Protein AF-0000000086685865 (afdb_homodimer)

Organism: NCBI:txid175570

Structure (mmCIF, N/CA/C/O backbone):
data_AF-0000000086685865-model_v1
#
loop_
_entity.id
_entity.type
_entity.pdbx_description
1 polymer 'Uncharacterized protein'
#
loop_
_atom_site.group_PDB
_atom_site.id
_atom_site.type_symbol
_atom_site.label_atom_id
_atom_site.label_alt_id
_atom_site.label_comp_id
_atom_site.label_asym_id
_atom_site.label_entity_id
_atom_site.label_seq_id
_atom_site.pdbx_PDB_ins_code
_atom_site.Cartn_x
_atom_site.Cartn_y
_atom_site.Cartn_z
_atom_site.occupancy
_atom_site.B_iso_or_equiv
_atom_site.auth_seq_id
_atom_site.auth_comp_id
_atom_site.auth_asym_id
_atom_site.auth_atom_id
_atom_site.pdbx_PDB_model_num
ATOM 1 N N . MET A 1 1 ? 5.41 57.344 6.992 1 35.56 1 MET A N 1
ATOM 2 C CA . MET A 1 1 ? 5.504 56.25 7.926 1 35.56 1 MET A CA 1
ATOM 3 C C . MET A 1 1 ? 5.031 54.938 7.27 1 35.56 1 MET A C 1
ATOM 5 O O . MET A 1 1 ? 3.838 54.781 7.008 1 35.56 1 MET A O 1
ATOM 9 N N . ASN A 1 2 ? 5.805 54.438 6.262 1 39.78 2 ASN A N 1
ATOM 10 C CA . ASN A 1 2 ? 5.652 53.188 5.496 1 39.78 2 ASN A CA 1
ATOM 11 C C . ASN A 1 2 ? 5.633 51.969 6.406 1 39.78 2 ASN A C 1
ATOM 13 O O . ASN A 1 2 ? 6.617 51.688 7.086 1 39.78 2 ASN A O 1
ATOM 17 N N . SER A 1 3 ? 4.562 51.781 7.168 1 43.06 3 SER A N 1
ATOM 18 C CA . SER A 1 3 ? 4.332 50.594 7.965 1 43.06 3 SER A CA 1
ATOM 19 C C . SER A 1 3 ? 4.41 49.312 7.109 1 43.06 3 SER A C 1
ATOM 21 O O . SER A 1 3 ? 3.508 49.031 6.316 1 43.06 3 SER A O 1
ATOM 23 N N . ASP A 1 4 ? 5.621 49 6.684 1 41.66 4 ASP A N 1
ATOM 24 C CA . ASP A 1 4 ? 5.914 47.688 6.105 1 41.66 4 ASP A CA 1
ATOM 25 C C . ASP A 1 4 ? 5.383 46.562 6.992 1 41.66 4 ASP A C 1
ATOM 27 O O . ASP A 1 4 ? 5.777 46.438 8.156 1 41.66 4 ASP A O 1
ATOM 31 N N . SER A 1 5 ? 4.09 46.312 6.957 1 47.88 5 SER A N 1
ATOM 32 C CA . SER A 1 5 ? 3.477 45.125 7.559 1 47.88 5 SER A CA 1
ATOM 33 C C . SER A 1 5 ? 4.238 43.875 7.184 1 47.88 5 SER A C 1
ATOM 35 O O . SER A 1 5 ? 4.25 43.469 6.016 1 47.88 5 SER A O 1
ATOM 37 N N . ASP A 1 6 ? 5.371 43.594 7.84 1 43.41 6 ASP A N 1
ATOM 38 C CA . ASP A 1 6 ? 6.051 42.312 7.824 1 43.41 6 ASP A CA 1
ATOM 39 C C . ASP A 1 6 ? 5.059 41.156 7.98 1 43.41 6 ASP A C 1
ATOM 41 O O . ASP A 1 6 ? 4.48 40.969 9.055 1 43.41 6 ASP A O 1
ATOM 45 N N . MET A 1 7 ? 4.164 40.938 7.02 1 44.47 7 MET A N 1
ATOM 46 C CA . MET A 1 7 ? 3.465 39.656 7.098 1 44.47 7 MET A CA 1
ATOM 47 C C . MET A 1 7 ? 4.445 38.531 7.344 1 44.47 7 MET A C 1
ATOM 49 O O . MET A 1 7 ? 5.508 38.469 6.719 1 44.47 7 MET A O 1
ATOM 53 N N . PRO A 1 8 ? 4.441 37.969 8.539 1 41.75 8 PRO A N 1
ATOM 54 C CA . PRO A 1 8 ? 5.324 36.844 8.812 1 41.75 8 PRO A CA 1
ATOM 55 C C . PRO A 1 8 ? 5.285 35.781 7.703 1 41.75 8 PRO A C 1
ATOM 57 O O . PRO A 1 8 ? 4.207 35.438 7.219 1 41.75 8 PRO A O 1
ATOM 60 N N . ASN A 1 9 ? 6.16 35.875 6.68 1 38.28 9 ASN A N 1
ATOM 61 C CA . ASN A 1 9 ? 6.418 34.781 5.738 1 38.28 9 ASN A CA 1
ATOM 62 C C . ASN A 1 9 ? 6.406 33.406 6.434 1 38.28 9 ASN A C 1
ATOM 64 O O . ASN A 1 9 ? 6.988 32.469 5.934 1 38.28 9 ASN A O 1
ATOM 68 N N . ASN A 1 10 ? 6.312 33.406 7.793 1 39.88 10 ASN A N 1
ATOM 69 C CA . ASN A 1 10 ? 6.379 32.125 8.469 1 39.88 10 ASN A CA 1
ATOM 70 C C . ASN A 1 10 ? 5.352 31.141 7.91 1 39.88 10 ASN A C 1
ATOM 72 O O . ASN A 1 10 ? 5.195 30.031 8.43 1 39.88 10 ASN A O 1
ATOM 76 N N . LEU A 1 11 ? 4.27 31.578 7.352 1 40.62 11 LEU A N 1
ATOM 77 C CA . LEU A 1 11 ? 3.277 30.594 6.926 1 40.62 11 LEU A CA 1
ATOM 78 C C . LEU A 1 11 ? 3.898 29.562 5.988 1 40.62 11 LEU A C 1
ATOM 80 O O . LEU A 1 11 ? 3.24 28.594 5.602 1 40.62 11 LEU A O 1
ATOM 84 N N . SER A 1 12 ? 4.734 30.078 5.191 1 43.19 12 SER A N 1
ATOM 85 C CA . SER A 1 12 ? 5.172 29.156 4.152 1 43.19 12 SER A CA 1
ATOM 86 C C . SER A 1 12 ? 5.863 27.938 4.754 1 43.19 12 SER A C 1
ATOM 88 O O . SER A 1 12 ? 6.25 27.016 4.031 1 43.19 12 SER A O 1
ATOM 90 N N . GLU A 1 13 ? 6.629 28.266 5.848 1 41.31 13 GLU A N 1
ATOM 91 C CA . GLU A 1 13 ? 7.582 27.234 6.25 1 41.31 13 GLU A CA 1
ATOM 92 C C . GLU A 1 13 ? 6.863 25.938 6.645 1 41.31 13 GLU A C 1
ATOM 94 O O . GLU A 1 13 ? 7.375 24.844 6.41 1 41.31 13 GLU A O 1
ATOM 99 N N . GLY A 1 14 ? 6.074 26.156 7.793 1 43.06 14 GLY A N 1
ATOM 100 C CA . GLY A 1 14 ? 5.934 25 8.664 1 43.06 14 GLY A CA 1
ATOM 101 C C . GLY A 1 14 ? 5.301 23.797 7.977 1 43.06 14 GLY A C 1
ATOM 102 O O . GLY A 1 14 ? 5.805 22.688 8.078 1 43.06 14 GLY A O 1
ATOM 103 N N . ARG A 1 15 ? 4.008 23.875 7.797 1 44.97 15 ARG A N 1
ATOM 104 C CA . ARG A 1 15 ? 3.207 22.828 7.176 1 44.97 15 ARG A CA 1
ATOM 105 C C . ARG A 1 15 ? 3.51 22.719 5.684 1 44.97 15 ARG A C 1
ATOM 107 O O . ARG A 1 15 ? 2.979 21.844 5 1 44.97 15 ARG A O 1
ATOM 114 N N . THR A 1 16 ? 4.031 23.922 5.02 1 56.12 16 THR A N 1
ATOM 115 C CA . THR A 1 16 ? 4.074 24 3.564 1 56.12 16 THR A CA 1
ATOM 116 C C . THR A 1 16 ? 4.902 22.859 2.984 1 56.12 16 THR A C 1
ATOM 118 O O . THR A 1 16 ? 4.98 22.703 1.765 1 56.12 16 THR A O 1
ATOM 121 N N . GLY A 1 17 ? 5.602 22.344 3.879 1 58.84 17 GLY A N 1
ATOM 122 C CA . GLY A 1 17 ? 6.691 21.469 3.469 1 58.84 17 GLY A CA 1
ATOM 123 C C . GLY A 1 17 ? 6.254 20.047 3.207 1 58.84 17 GLY A C 1
ATOM 124 O O . GLY A 1 17 ? 5.145 19.656 3.574 1 58.84 17 GLY A O 1
ATOM 125 N N . ALA A 1 18 ? 6.758 19.547 2.244 1 72.88 18 ALA A N 1
ATOM 126 C CA . ALA A 1 18 ? 6.672 18.109 1.985 1 72.88 18 ALA A CA 1
ATOM 127 C C . ALA A 1 18 ? 6.832 17.312 3.275 1 72.88 18 ALA A C 1
ATOM 129 O O . ALA A 1 18 ? 7.59 17.703 4.164 1 72.88 18 ALA A O 1
ATOM 130 N N . PRO A 1 19 ? 5.883 16.312 3.486 1 82.31 19 PRO A N 1
ATOM 131 C CA . PRO A 1 19 ? 6.035 15.469 4.68 1 82.31 19 PRO A CA 1
ATOM 132 C C . PRO A 1 19 ? 7.449 14.922 4.84 1 82.31 19 PRO A C 1
ATOM 134 O O . PRO A 1 19 ? 8.141 14.688 3.846 1 82.31 19 PRO A O 1
ATOM 137 N N . LYS A 1 20 ? 7.891 14.945 6.094 1 88.5 20 LYS A N 1
ATOM 138 C CA . LYS A 1 20 ? 9.094 14.172 6.395 1 88.5 20 LYS A CA 1
ATOM 139 C C . LYS A 1 20 ? 8.859 12.68 6.18 1 88.5 20 LYS A C 1
ATOM 141 O O . LYS A 1 20 ? 7.949 12.102 6.773 1 88.5 20 LYS A O 1
ATOM 146 N N . ILE A 1 21 ? 9.578 12.148 5.293 1 89.5 21 ILE A N 1
ATOM 147 C CA . ILE A 1 21 ? 9.453 10.734 4.961 1 89.5 21 ILE A CA 1
ATOM 148 C C . ILE A 1 21 ? 10.609 9.953 5.582 1 89.5 21 ILE A C 1
ATOM 150 O O . ILE A 1 21 ? 11.766 10.367 5.484 1 89.5 21 ILE A O 1
ATOM 154 N N . THR A 1 22 ? 10.242 8.883 6.332 1 94.56 22 THR A N 1
ATOM 155 C CA . THR A 1 22 ? 11.219 8.016 6.988 1 94.56 22 THR A CA 1
ATOM 156 C C . THR A 1 22 ? 11 6.559 6.574 1 94.56 22 THR A C 1
ATOM 158 O O . THR A 1 22 ? 9.867 6.09 6.5 1 94.56 22 THR A O 1
ATOM 161 N N . LEU A 1 23 ? 12.117 5.816 6.352 1 93.56 23 LEU A N 1
ATOM 162 C CA . LEU A 1 23 ? 12.023 4.395 6.031 1 93.56 23 LEU A CA 1
ATOM 163 C C . LEU A 1 23 ? 11.445 3.611 7.203 1 93.56 23 LEU A C 1
ATOM 165 O O . LEU A 1 23 ? 11.906 3.75 8.336 1 93.56 23 LEU A O 1
ATOM 169 N N . LEU A 1 24 ? 10.375 2.824 6.852 1 96.19 24 LEU A N 1
ATOM 170 C CA . LEU A 1 24 ? 9.781 1.972 7.875 1 96.19 24 LEU A CA 1
ATOM 171 C C . LEU A 1 24 ? 10.148 0.509 7.645 1 96.19 24 LEU A C 1
ATOM 173 O O . LEU A 1 24 ? 10.711 -0.142 8.523 1 96.19 24 LEU A O 1
ATOM 177 N N . THR A 1 25 ? 9.703 -0.069 6.492 1 94.69 25 THR A N 1
ATOM 178 C CA . THR A 1 25 ? 9.852 -1.487 6.188 1 94.69 25 THR A CA 1
ATOM 179 C C . THR A 1 25 ? 10.102 -1.697 4.699 1 94.69 25 THR A C 1
ATOM 181 O O . THR A 1 25 ? 9.5 -1.015 3.863 1 94.69 25 THR A O 1
ATOM 184 N N . SER A 1 26 ? 10.992 -2.699 4.379 1 91.81 26 SER A N 1
ATOM 185 C CA . SER A 1 26 ? 11.234 -3.074 2.992 1 91.81 26 SER A CA 1
ATOM 186 C C . SER A 1 26 ? 11.25 -4.59 2.824 1 91.81 26 SER A C 1
ATOM 188 O O . SER A 1 26 ? 11.547 -5.32 3.771 1 91.81 26 SER A O 1
ATOM 190 N N . SER A 1 27 ? 10.789 -5.074 1.689 1 82.75 27 SER A N 1
ATOM 191 C CA . SER A 1 27 ? 10.734 -6.504 1.394 1 82.75 27 SER A CA 1
ATOM 192 C C . SER A 1 27 ? 12.117 -7.055 1.064 1 82.75 27 SER A C 1
ATOM 194 O O . SER A 1 27 ? 12.328 -8.266 1.106 1 82.75 27 SER A O 1
ATOM 196 N N . CYS A 1 28 ? 13.016 -6.375 0.648 1 81.06 28 CYS A N 1
ATOM 197 C CA . CYS A 1 28 ? 14.312 -6.859 0.191 1 81.06 28 CYS A CA 1
ATOM 198 C C . CYS A 1 28 ? 15.43 -5.91 0.607 1 81.06 28 CYS A C 1
ATOM 200 O O . CYS A 1 28 ? 15.172 -4.84 1.16 1 81.06 28 CYS A O 1
ATOM 202 N N . SER A 1 29 ? 16.672 -6.441 0.71 1 71.81 29 SER A N 1
ATOM 203 C CA . SER A 1 29 ? 17.828 -5.652 1.12 1 71.81 29 SER A CA 1
ATOM 204 C C . SER A 1 29 ? 18.422 -4.883 -0.058 1 71.81 29 SER A C 1
ATOM 206 O O . SER A 1 29 ? 19.156 -3.92 0.133 1 71.81 29 SER A O 1
ATOM 208 N N . ALA A 1 30 ? 18.203 -5.383 -1.213 1 63.12 30 ALA A N 1
ATOM 209 C CA . ALA A 1 30 ? 18.797 -4.738 -2.385 1 63.12 30 ALA A CA 1
ATOM 210 C C . ALA A 1 30 ? 17.844 -4.801 -3.578 1 63.12 30 ALA A C 1
ATOM 212 O O . ALA A 1 30 ? 17.031 -5.719 -3.682 1 63.12 30 ALA A O 1
ATOM 213 N N . GLY A 1 31 ? 17.953 -3.764 -4.434 1 64.62 31 GLY A N 1
ATOM 214 C CA . GLY A 1 31 ? 17.234 -3.721 -5.699 1 64.62 31 GLY A CA 1
ATOM 215 C C . GLY A 1 31 ? 15.992 -2.859 -5.648 1 64.62 31 GLY A C 1
ATOM 216 O O . GLY A 1 31 ? 15.867 -1.986 -4.789 1 64.62 31 GLY A O 1
ATOM 217 N N . THR A 1 32 ? 15.141 -2.924 -6.758 1 70.5 32 THR A N 1
ATOM 218 C CA . THR A 1 32 ? 13.883 -2.199 -6.883 1 70.5 32 THR A CA 1
ATOM 219 C C . THR A 1 32 ? 12.734 -3.008 -6.285 1 70.5 32 THR A C 1
ATOM 221 O O . THR A 1 32 ? 12.195 -3.904 -6.938 1 70.5 32 THR A O 1
ATOM 224 N N . CYS A 1 33 ? 12.617 -2.98 -4.941 1 84.19 33 CYS A N 1
ATOM 2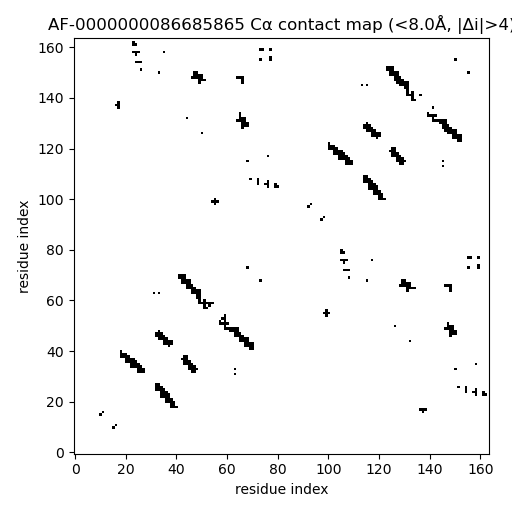25 C CA . CYS A 1 33 ? 11.602 -3.744 -4.219 1 84.19 33 CYS A CA 1
ATOM 226 C C . CYS A 1 33 ? 10.602 -2.816 -3.547 1 84.19 33 CYS A C 1
ATOM 228 O O . CYS A 1 33 ? 10.875 -1.635 -3.344 1 84.19 33 CYS A O 1
ATOM 230 N N . PRO A 1 34 ? 9.43 -3.393 -3.334 1 91.44 34 PRO A N 1
ATOM 231 C CA . PRO A 1 34 ? 8.438 -2.602 -2.604 1 91.44 34 PRO A CA 1
ATOM 232 C C . PRO A 1 34 ? 8.93 -2.162 -1.227 1 91.44 34 PRO A C 1
ATOM 234 O O . PRO A 1 34 ? 9.594 -2.934 -0.528 1 91.44 34 PRO A O 1
ATOM 237 N N . THR A 1 35 ? 8.719 -0.958 -0.851 1 91.38 35 THR A N 1
ATOM 238 C CA . THR A 1 35 ? 9.164 -0.313 0.379 1 91.38 35 THR A CA 1
ATOM 239 C C . THR A 1 35 ? 8.031 0.498 1.006 1 91.38 35 THR A C 1
ATOM 241 O O . THR A 1 35 ? 7.234 1.115 0.296 1 91.38 35 THR A O 1
ATOM 244 N N . VAL A 1 36 ? 7.941 0.443 2.332 1 95.5 36 VAL A N 1
ATOM 245 C CA . VAL A 1 36 ? 6.98 1.236 3.092 1 95.5 36 VAL A CA 1
ATOM 246 C C . VAL A 1 36 ? 7.715 2.32 3.881 1 95.5 36 VAL A C 1
ATOM 248 O O . VAL A 1 36 ? 8.703 2.039 4.559 1 95.5 36 VAL A O 1
ATOM 251 N N . PHE A 1 37 ? 7.203 3.6 3.729 1 95.25 37 PHE A N 1
ATOM 252 C CA . PHE A 1 37 ? 7.711 4.746 4.473 1 95.25 37 PHE A CA 1
ATOM 253 C C . PHE A 1 37 ? 6.629 5.328 5.375 1 95.25 37 PHE A C 1
ATOM 255 O O . PHE A 1 37 ? 5.441 5.219 5.078 1 95.25 37 PHE A O 1
ATOM 262 N N . THR A 1 38 ? 7.102 5.91 6.523 1 96.25 38 THR A N 1
ATOM 263 C CA . THR A 1 38 ? 6.199 6.715 7.34 1 96.25 38 THR A CA 1
ATOM 264 C C . THR A 1 38 ? 6.324 8.195 6.98 1 96.25 38 THR A C 1
ATOM 266 O O . THR A 1 38 ? 7.355 8.633 6.473 1 96.25 38 THR A O 1
ATOM 269 N N . THR A 1 39 ? 5.195 8.938 7.172 1 93.12 39 THR A N 1
ATOM 270 C CA . THR A 1 39 ? 5.254 10.398 7.141 1 93.12 39 THR A CA 1
ATOM 271 C C . THR A 1 39 ? 5.066 10.977 8.539 1 93.12 39 THR A C 1
ATOM 273 O O . THR A 1 39 ? 4.77 10.25 9.484 1 93.12 39 THR A O 1
ATOM 276 N N . ASP A 1 40 ? 5.25 12.281 8.602 1 91.81 40 ASP A N 1
ATOM 277 C CA . ASP A 1 40 ? 5.086 12.969 9.883 1 91.81 40 ASP A CA 1
ATOM 278 C C . ASP A 1 40 ? 3.627 13.359 10.109 1 91.81 40 ASP A C 1
ATOM 280 O O . ASP A 1 40 ? 3.318 14.102 11.047 1 91.81 40 ASP A O 1
ATOM 284 N N . ARG A 1 41 ? 2.719 12.891 9.312 1 90.56 41 ARG A N 1
ATOM 285 C CA . ARG A 1 41 ? 1.311 13.242 9.461 1 90.56 41 ARG A CA 1
ATOM 286 C C . ARG A 1 41 ? 0.439 12 9.562 1 90.56 41 ARG A C 1
ATOM 288 O O . ARG A 1 41 ? -0.705 11.992 9.102 1 90.56 41 ARG A O 1
ATOM 295 N N . ASN A 1 42 ? 0.963 10.891 10.031 1 94.25 42 ASN A N 1
ATOM 296 C CA . ASN A 1 42 ? 0.262 9.656 10.375 1 94.25 42 ASN A CA 1
ATOM 297 C C . ASN A 1 42 ? -0.238 8.93 9.133 1 94.25 42 ASN A C 1
ATOM 299 O O . ASN A 1 42 ? -1.325 8.352 9.141 1 94.25 42 ASN A O 1
ATOM 303 N N . THR A 1 43 ? 0.524 9.086 8.055 1 94.19 43 THR A N 1
ATOM 304 C CA . THR A 1 43 ? 0.277 8.32 6.836 1 94.19 43 THR A CA 1
ATOM 305 C C . THR A 1 43 ? 1.519 7.535 6.434 1 94.19 43 THR A C 1
ATOM 307 O O . THR A 1 43 ? 2.596 7.727 7 1 94.19 43 THR A O 1
ATOM 310 N N . LEU A 1 44 ? 1.281 6.543 5.57 1 96.12 44 LEU A N 1
ATOM 311 C CA . LEU A 1 44 ? 2.35 5.75 4.977 1 96.12 44 LEU A CA 1
ATOM 312 C C . LEU A 1 44 ? 2.461 6.023 3.479 1 96.12 44 LEU A C 1
ATOM 314 O O . LEU A 1 44 ? 1.447 6.211 2.801 1 96.12 44 LEU A O 1
ATOM 318 N N . VAL A 1 45 ? 3.664 6.113 2.957 1 92.5 45 VAL A N 1
ATOM 319 C CA . VAL A 1 45 ? 3.941 6.051 1.526 1 92.5 45 VAL A CA 1
ATOM 320 C C . VAL A 1 45 ? 4.422 4.652 1.152 1 92.5 45 VAL A C 1
ATOM 322 O O . VAL A 1 45 ? 5.367 4.133 1.751 1 92.5 45 VAL A O 1
ATOM 325 N N . ILE A 1 46 ? 3.656 4.031 0.283 1 94.38 46 ILE A N 1
ATOM 326 C CA . ILE A 1 46 ? 3.98 2.67 -0.125 1 94.38 46 ILE A CA 1
ATOM 327 C C . ILE A 1 46 ? 4.391 2.656 -1.596 1 94.38 46 ILE A C 1
ATOM 329 O O . ILE A 1 46 ? 3.65 3.137 -2.457 1 94.38 46 ILE A O 1
ATOM 333 N N . GLN A 1 47 ? 5.59 2.199 -1.836 1 89.5 47 GLN A N 1
ATOM 334 C CA . GLN A 1 47 ? 6.098 1.966 -3.184 1 89.5 47 GLN A CA 1
ATOM 335 C C . GLN A 1 47 ? 5.91 0.51 -3.598 1 89.5 47 GLN A C 1
ATOM 337 O O . GLN A 1 47 ? 6.414 -0.401 -2.936 1 89.5 47 GLN A O 1
ATOM 342 N N . GLY A 1 48 ? 5.074 0.236 -4.559 1 90.5 48 GLY A N 1
ATOM 343 C CA . GLY A 1 48 ? 4.766 -1.109 -5.012 1 90.5 48 GLY A CA 1
ATOM 344 C C . GLY A 1 48 ? 4.66 -1.22 -6.52 1 90.5 48 GLY A C 1
ATOM 345 O O . GLY A 1 48 ? 4.906 -0.248 -7.238 1 90.5 48 GLY A O 1
ATOM 346 N N . TYR A 1 49 ? 4.383 -2.385 -6.957 1 87.25 49 TYR A N 1
ATOM 347 C CA . TYR A 1 49 ? 4.246 -2.629 -8.391 1 87.25 49 TYR A CA 1
ATOM 348 C C . TYR A 1 49 ? 2.926 -2.08 -8.914 1 87.25 49 TYR A C 1
ATOM 350 O O . TYR A 1 49 ? 1.884 -2.238 -8.273 1 87.25 49 TYR A O 1
ATOM 358 N N . THR A 1 50 ? 3.01 -1.334 -10.016 1 84.19 50 THR A N 1
ATOM 359 C CA . THR A 1 50 ? 1.806 -0.764 -10.609 1 84.19 50 THR A CA 1
ATOM 360 C C . THR A 1 50 ? 0.85 -1.865 -11.062 1 84.19 50 THR A C 1
ATOM 362 O O . THR A 1 50 ? 1.272 -2.848 -11.672 1 84.19 50 THR A O 1
ATOM 365 N N . VAL A 1 51 ? -0.45 -1.799 -10.539 1 81.5 51 VAL A N 1
ATOM 366 C CA . VAL A 1 51 ? -1.506 -2.693 -11 1 81.5 51 VAL A CA 1
ATOM 367 C C . VAL A 1 51 ? -2.258 -2.049 -12.164 1 81.5 51 VAL A C 1
ATOM 369 O O . VAL A 1 51 ? -2.705 -0.903 -12.062 1 81.5 51 VAL A O 1
ATOM 372 N N . LYS A 1 52 ? -2.039 -2.51 -13.305 1 67 52 LYS A N 1
ATOM 373 C CA . LYS A 1 52 ? -2.814 -2.014 -14.438 1 67 52 LYS A CA 1
ATOM 374 C C . LYS A 1 52 ? -4.238 -2.568 -14.422 1 67 52 LYS A C 1
ATOM 376 O O . LYS A 1 52 ? -4.461 -3.701 -13.992 1 67 52 LYS A O 1
ATOM 381 N N . ALA A 1 53 ? -5.195 -1.75 -14.211 1 54.25 53 ALA A N 1
ATOM 382 C CA . ALA A 1 53 ? -6.582 -2.207 -14.266 1 54.25 53 ALA A CA 1
ATOM 383 C C . ALA A 1 53 ? -6.746 -3.35 -15.266 1 54.25 53 ALA A C 1
ATOM 385 O O . ALA A 1 53 ? -7.484 -4.305 -15.008 1 54.25 53 ALA A O 1
ATOM 386 N N . HIS A 1 54 ? -6.324 -3.09 -16.469 1 46.59 54 HIS A N 1
ATOM 387 C CA . HIS A 1 54 ? -6.738 -4.059 -17.469 1 46.59 54 HIS A CA 1
ATOM 388 C C . HIS A 1 54 ? -6.102 -5.422 -17.219 1 46.59 54 HIS A C 1
ATOM 390 O O . HIS A 1 54 ? -6.406 -6.391 -17.922 1 46.59 54 HIS A O 1
ATOM 396 N N . GLU A 1 55 ? -4.945 -5.477 -16.906 1 46.12 55 GLU A N 1
ATOM 397 C CA . GLU A 1 55 ? -4.289 -6.777 -16.969 1 46.12 55 GLU A CA 1
ATOM 398 C C . GLU A 1 55 ? -5.117 -7.848 -16.266 1 46.12 55 GLU A C 1
ATOM 400 O O . GLU A 1 55 ? -4.621 -8.938 -15.992 1 46.12 55 GLU A O 1
ATOM 405 N N . VAL A 1 56 ? -6.176 -7.621 -15.844 1 41.28 5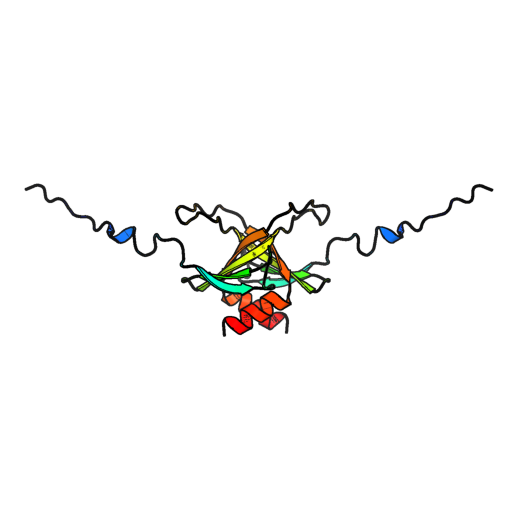6 VAL A N 1
ATOM 406 C CA . VAL A 1 56 ? -7.426 -8.312 -16.125 1 41.28 56 VAL A CA 1
ATOM 407 C C . VAL A 1 56 ? -7.668 -8.344 -17.641 1 41.28 56 VAL A C 1
ATOM 409 O O . VAL A 1 56 ? -8.719 -8.805 -18.094 1 41.28 56 VAL A O 1
ATOM 412 N N . GLY A 1 57 ? -6.586 -7.977 -18.609 1 44.19 57 GLY A N 1
ATOM 413 C CA . GLY A 1 57 ? -5.988 -7.852 -19.938 1 44.19 57 GLY A CA 1
ATOM 414 C C . GLY A 1 57 ? -4.898 -6.801 -20 1 44.19 57 GLY A C 1
ATOM 415 O O . GLY A 1 57 ? -4.559 -6.32 -21.078 1 44.19 57 GLY A O 1
ATOM 416 N N . VAL A 1 58 ? -4.598 -6.164 -19.016 1 37.09 58 VAL A N 1
ATOM 417 C CA . VAL A 1 58 ? -3.879 -4.906 -18.859 1 37.09 58 VAL A CA 1
ATOM 418 C C . VAL A 1 58 ? -2.377 -5.172 -18.797 1 37.09 58 VAL A C 1
ATOM 420 O O . VAL A 1 58 ? -1.943 -6.137 -18.156 1 37.09 58 VAL A O 1
ATOM 423 N N . ASP A 1 59 ? -1.639 -4.602 -19.797 1 38.69 59 ASP A N 1
ATOM 424 C CA . ASP A 1 59 ? -0.201 -4.352 -19.797 1 38.69 59 ASP A CA 1
ATOM 425 C C . ASP A 1 59 ? 0.218 -3.502 -18.609 1 38.69 59 ASP A C 1
ATOM 427 O O . ASP A 1 59 ? -0.18 -2.342 -18.484 1 38.69 59 ASP A O 1
ATOM 431 N N . LEU A 1 60 ? 0.183 -3.912 -17.359 1 44.53 60 LEU A N 1
ATOM 432 C CA . LEU A 1 60 ? 0.708 -3.152 -16.234 1 44.53 60 LEU A CA 1
ATOM 433 C C . LEU A 1 60 ? 2.078 -2.566 -16.562 1 44.53 60 LEU A C 1
ATOM 435 O O . LEU A 1 60 ? 2.951 -3.268 -17.078 1 44.53 60 LEU A O 1
ATOM 439 N N . PRO A 1 61 ? 2.098 -1.342 -17.062 1 43.03 61 PRO A N 1
ATOM 440 C CA . PRO A 1 61 ? 3.453 -0.824 -17.266 1 43.03 61 PRO A CA 1
ATOM 441 C C . PRO A 1 61 ? 4.426 -1.289 -16.188 1 43.03 61 PRO A C 1
ATOM 443 O O . PRO A 1 61 ? 4.008 -1.606 -15.062 1 43.03 61 PRO A O 1
ATOM 446 N N . GLU A 1 62 ? 5.625 -1.545 -16.531 1 55.41 62 GLU A N 1
ATOM 447 C CA . GLU A 1 62 ? 6.887 -1.774 -15.836 1 55.41 62 GLU A CA 1
ATOM 448 C C . GLU A 1 62 ? 7.211 -0.623 -14.891 1 55.41 62 GLU A C 1
ATOM 450 O O . GLU A 1 62 ? 6.848 0.525 -15.148 1 55.41 62 GLU A O 1
ATOM 455 N N . GLY A 1 63 ? 7.125 -0.51 -13.727 1 70.12 63 GLY A N 1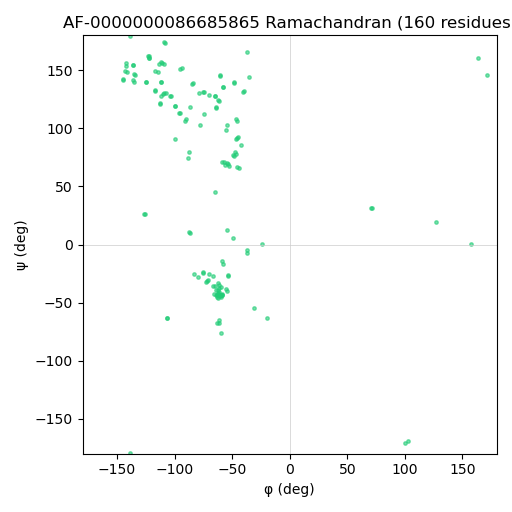
ATOM 456 C CA . GLY A 1 63 ? 7.824 0.309 -12.75 1 70.12 63 GLY A CA 1
ATOM 457 C C . GLY A 1 63 ? 7.109 0.393 -11.422 1 70.12 63 GLY A C 1
ATOM 458 O O . GLY A 1 63 ? 6.051 -0.209 -11.234 1 70.12 63 GLY A O 1
ATOM 459 N N . GLU A 1 64 ? 7.703 0.715 -10.5 1 76.75 64 GLU A N 1
ATOM 460 C CA . GLU A 1 64 ? 7.227 0.936 -9.141 1 76.75 64 GLU A CA 1
ATOM 461 C C . GLU A 1 64 ? 6.539 2.293 -9.008 1 76.75 64 GLU A C 1
ATOM 463 O O . GLU A 1 64 ? 6.969 3.271 -9.617 1 76.75 64 GLU A O 1
ATOM 468 N N . HIS A 1 65 ? 5.289 2.266 -8.406 1 82.31 65 HIS A N 1
ATOM 469 C CA . HIS A 1 65 ? 4.57 3.49 -8.07 1 82.31 65 HIS A CA 1
ATOM 470 C C . HIS A 1 65 ? 4.477 3.68 -6.562 1 82.31 65 HIS A C 1
ATOM 472 O O . HIS A 1 65 ? 4.645 2.723 -5.801 1 82.31 65 HIS A O 1
ATOM 478 N N . LEU A 1 66 ? 4.289 5.008 -6.25 1 87.94 66 LEU A N 1
ATOM 479 C CA . LEU A 1 66 ? 4.105 5.348 -4.844 1 87.94 66 LEU A CA 1
ATOM 480 C C . LEU A 1 66 ? 2.664 5.766 -4.566 1 87.94 66 LEU A C 1
ATOM 482 O O . LEU A 1 66 ? 2.072 6.52 -5.344 1 87.94 66 LEU A O 1
ATOM 486 N N . ILE A 1 67 ? 2.09 5.195 -3.561 1 91 67 ILE A N 1
ATOM 487 C CA . ILE A 1 67 ? 0.805 5.68 -3.07 1 91 67 ILE A CA 1
ATOM 488 C C . ILE A 1 67 ? 0.925 6.055 -1.596 1 91 67 ILE A C 1
ATOM 490 O O . ILE A 1 67 ? 1.876 5.652 -0.92 1 91 67 ILE A O 1
ATOM 494 N N . GLU A 1 68 ? -0.026 6.844 -1.211 1 92.12 68 GLU A N 1
ATOM 495 C CA . GLU A 1 68 ? -0.141 7.223 0.195 1 92.12 68 GLU A CA 1
ATOM 496 C C . GLU A 1 68 ? -1.457 6.73 0.792 1 92.12 68 GLU A C 1
ATOM 498 O O . GLU A 1 68 ? -2.512 6.859 0.169 1 92.12 68 GLU A O 1
ATOM 503 N N . ILE A 1 69 ? -1.388 6.098 1.989 1 94.62 69 ILE A N 1
ATOM 504 C CA . ILE A 1 69 ? -2.568 5.625 2.705 1 94.62 69 ILE A CA 1
ATOM 505 C C . ILE A 1 69 ? -2.447 5.977 4.188 1 94.62 69 ILE A C 1
ATOM 507 O O . ILE A 1 69 ? -1.341 6.141 4.703 1 94.62 69 ILE A O 1
ATOM 511 N N . PRO A 1 70 ? -3.611 6.109 4.859 1 95.19 70 PRO A N 1
ATOM 512 C CA . PRO A 1 70 ? -3.506 6.266 6.312 1 95.19 70 PRO A CA 1
ATOM 513 C C . PRO A 1 70 ? -2.836 5.07 6.984 1 95.19 70 PRO A C 1
ATOM 515 O O . PRO A 1 70 ? -3.055 3.926 6.582 1 95.19 70 PRO A O 1
ATOM 518 N N . ALA A 1 71 ? -2.045 5.352 8.109 1 97.38 71 ALA A N 1
ATOM 519 C CA . ALA A 1 71 ? -1.417 4.281 8.875 1 97.38 71 ALA A CA 1
ATOM 520 C C . ALA A 1 71 ? -2.465 3.354 9.484 1 97.38 71 ALA A C 1
ATOM 522 O O . ALA A 1 71 ? -2.273 2.135 9.531 1 97.38 71 ALA A O 1
ATOM 523 N N . ASP A 1 72 ? -3.562 3.875 9.836 1 95.75 72 ASP A N 1
ATOM 524 C CA . ASP A 1 72 ? -4.621 3.088 10.461 1 95.75 72 ASP A CA 1
ATOM 525 C C . ASP A 1 72 ? -5.195 2.068 9.477 1 95.75 72 ASP A C 1
ATOM 527 O O . ASP A 1 72 ? -5.613 0.98 9.883 1 95.75 72 ASP A O 1
ATOM 531 N N . LEU A 1 73 ? -5.293 2.412 8.234 1 96.25 73 LEU A N 1
ATOM 532 C CA . LEU A 1 73 ? -5.789 1.473 7.23 1 96.25 73 LEU A CA 1
ATOM 533 C C . LEU A 1 73 ? -4.867 0.263 7.121 1 96.25 73 LEU A C 1
ATOM 535 O O . LEU A 1 73 ? -5.336 -0.872 7.012 1 96.25 73 LEU A O 1
ATOM 539 N N . LEU A 1 74 ? -3.533 0.521 7.066 1 97.25 74 LEU A N 1
ATOM 540 C CA . LEU A 1 74 ? -2.576 -0.578 7.008 1 97.25 74 LEU A CA 1
ATOM 541 C C . LEU A 1 74 ? -2.717 -1.488 8.219 1 97.25 74 LEU A C 1
ATOM 543 O O . LEU A 1 74 ? -2.697 -2.715 8.094 1 97.25 74 LEU A O 1
ATOM 547 N N . LEU A 1 75 ? -2.863 -0.874 9.453 1 97.38 75 LEU A N 1
ATOM 548 C CA . LEU A 1 75 ? -3.02 -1.653 10.672 1 97.38 75 LEU A CA 1
ATOM 549 C C . LEU A 1 75 ? -4.301 -2.477 10.633 1 97.38 75 LEU A C 1
ATOM 551 O O . LEU A 1 75 ? -4.312 -3.639 11.047 1 97.38 75 LEU A O 1
ATOM 555 N N . ALA A 1 76 ? -5.395 -1.887 10.18 1 96.81 76 ALA A N 1
ATOM 556 C CA . ALA A 1 76 ? -6.656 -2.607 10.039 1 96.81 76 ALA A CA 1
ATOM 557 C C . ALA A 1 76 ? -6.516 -3.777 9.07 1 96.81 76 ALA A C 1
ATOM 559 O O . ALA A 1 76 ? -7.023 -4.871 9.336 1 96.81 76 ALA A O 1
ATOM 560 N N . ALA A 1 77 ? -5.84 -3.539 7.906 1 97.31 77 ALA A N 1
ATOM 561 C CA . ALA A 1 77 ? -5.613 -4.594 6.922 1 97.31 77 ALA A CA 1
ATOM 562 C C . ALA A 1 77 ? -4.828 -5.75 7.531 1 97.31 77 ALA A C 1
ATOM 564 O O . ALA A 1 77 ? -5.125 -6.918 7.262 1 97.31 77 ALA A O 1
ATOM 565 N N . ALA A 1 78 ? -3.789 -5.414 8.32 1 97.31 78 ALA A N 1
ATOM 566 C CA . ALA A 1 78 ? -2.996 -6.457 8.961 1 97.31 78 ALA A CA 1
ATOM 567 C C . ALA A 1 78 ? -3.855 -7.289 9.914 1 97.31 78 ALA A C 1
ATOM 569 O O . ALA A 1 78 ? -3.715 -8.516 9.969 1 97.31 78 ALA A O 1
ATOM 570 N N . ARG A 1 79 ? -4.73 -6.613 10.656 1 96.56 79 ARG A N 1
ATOM 571 C CA . ARG A 1 79 ? -5.621 -7.328 11.57 1 96.56 79 ARG A CA 1
ATOM 572 C C . ARG A 1 79 ? -6.566 -8.25 10.797 1 96.56 79 ARG A C 1
ATOM 574 O O . ARG A 1 79 ? -6.824 -9.375 11.227 1 96.56 79 ARG A O 1
ATOM 581 N N . ASP A 1 80 ? -7.035 -7.777 9.68 1 96.19 80 ASP A N 1
ATOM 582 C CA . ASP A 1 80 ? -7.992 -8.539 8.883 1 96.19 80 ASP A CA 1
ATOM 583 C C . ASP A 1 80 ? -7.32 -9.727 8.203 1 96.19 80 ASP A C 1
ATOM 585 O O . ASP A 1 80 ? -7.973 -10.727 7.895 1 96.19 80 ASP A O 1
ATOM 589 N N . LEU A 1 81 ? -5.98 -9.633 7.816 1 94 81 LEU A N 1
ATOM 590 C CA . LEU A 1 81 ? -5.23 -10.75 7.242 1 94 81 LEU A CA 1
ATOM 591 C C . LEU A 1 81 ? -5.129 -11.906 8.227 1 94 81 LEU A C 1
ATOM 593 O O . LEU A 1 81 ? -4.988 -13.062 7.828 1 94 81 LEU A O 1
ATOM 597 N N . GLY A 1 82 ? -4.875 -11.586 9.539 1 79.12 82 GLY A N 1
ATOM 598 C CA . GLY A 1 82 ? -4.766 -12.617 10.555 1 79.12 82 GLY A CA 1
ATOM 599 C C . GLY A 1 82 ? -6.102 -13.008 11.156 1 79.12 82 GLY A C 1
ATOM 600 O O . GLY A 1 82 ? -6.426 -14.195 11.242 1 79.12 82 GLY A O 1
ATOM 601 N N . MET B 1 1 ? -5.668 -39.875 -42.125 1 36.47 1 MET B N 1
ATOM 602 C CA . MET B 1 1 ? -5.859 -39.906 -40.688 1 36.47 1 MET B CA 1
ATOM 603 C C . MET B 1 1 ? -5.32 -38.656 -40.031 1 36.47 1 MET B C 1
ATOM 605 O O . MET B 1 1 ? -4.109 -38.438 -39.969 1 36.47 1 MET B O 1
ATOM 609 N N . ASN B 1 2 ? -5.984 -37.469 -40.281 1 40.19 2 ASN B N 1
ATOM 610 C CA . ASN B 1 2 ? -5.742 -36.125 -39.781 1 40.19 2 ASN B CA 1
ATOM 611 C C . ASN B 1 2 ? -5.828 -36.094 -38.25 1 40.19 2 ASN B C 1
ATOM 613 O O . ASN B 1 2 ? -6.883 -36.375 -37.688 1 40.19 2 ASN B O 1
ATOM 617 N N . SER B 1 3 ? -4.84 -36.688 -37.562 1 43.59 3 SER B N 1
ATOM 618 C CA . SER B 1 3 ? -4.672 -36.594 -36.094 1 43.59 3 SER B CA 1
ATOM 619 C C . SER B 1 3 ? -4.645 -35.156 -35.625 1 43.59 3 SER B C 1
ATOM 621 O O . SER B 1 3 ? -3.66 -34.438 -35.844 1 43.59 3 SER B O 1
ATOM 623 N N . ASP B 1 4 ? -5.797 -34.5 -35.719 1 41.62 4 ASP B N 1
ATOM 624 C CA . ASP B 1 4 ? -6.004 -33.219 -35.031 1 41.62 4 ASP B CA 1
ATOM 625 C C . ASP B 1 4 ? -5.578 -33.281 -33.562 1 41.62 4 ASP B C 1
ATOM 627 O O . ASP B 1 4 ? -6.133 -34.062 -32.812 1 41.62 4 ASP B O 1
ATOM 631 N N . SER B 1 5 ? -4.277 -33.25 -33.312 1 47.66 5 SER B N 1
ATOM 632 C CA . SER B 1 5 ? -3.723 -33.062 -31.969 1 47.66 5 SER B CA 1
ATOM 633 C C . SER B 1 5 ? -4.406 -31.922 -31.25 1 47.66 5 SER B C 1
ATOM 635 O O . SER B 1 5 ? -4.266 -30.766 -31.641 1 47.66 5 SER B O 1
ATOM 637 N N . ASP B 1 6 ? -5.613 -32.156 -30.719 1 43.59 6 ASP B N 1
ATOM 638 C CA . ASP B 1 6 ? -6.266 -31.266 -29.766 1 43.59 6 ASP B CA 1
ATOM 639 C C . ASP B 1 6 ? -5.293 -30.812 -28.672 1 43.59 6 ASP B C 1
ATOM 641 O O . ASP B 1 6 ? -4.871 -31.625 -27.844 1 43.59 6 ASP B O 1
ATOM 645 N N . MET B 1 7 ? -4.266 -30.031 -29 1 44.62 7 MET B N 1
ATOM 646 C CA . MET B 1 7 ? -3.559 -29.406 -27.891 1 44.62 7 MET B CA 1
ATOM 647 C C . MET B 1 7 ? -4.539 -28.812 -26.875 1 44.62 7 MET B C 1
ATOM 649 O O . MET B 1 7 ? -5.516 -28.172 -27.25 1 44.62 7 MET B O 1
ATOM 653 N N . PRO B 1 8 ? -4.672 -29.469 -25.719 1 41.84 8 PRO B N 1
ATOM 654 C CA . PRO B 1 8 ? -5.547 -28.922 -24.688 1 41.84 8 PRO B CA 1
ATOM 655 C C . PRO B 1 8 ? -5.336 -27.422 -24.484 1 41.84 8 PRO B C 1
ATOM 657 O O . PRO B 1 8 ? -4.191 -26.953 -24.438 1 41.84 8 PRO B O 1
ATOM 660 N N . ASN B 1 9 ? -6.082 -26.547 -25.188 1 40.03 9 ASN B N 1
ATOM 661 C CA . ASN B 1 9 ? -6.184 -25.125 -24.875 1 40.03 9 ASN B CA 1
ATOM 662 C C . ASN B 1 9 ? -6.199 -24.891 -23.375 1 40.03 9 ASN B C 1
ATOM 664 O O . ASN B 1 9 ? -6.711 -23.875 -22.906 1 40.03 9 ASN B O 1
ATOM 668 N N . ASN B 1 10 ? -6.211 -25.984 -22.562 1 40 10 ASN B N 1
ATOM 669 C CA . ASN B 1 10 ? -6.297 -25.75 -21.125 1 40 10 ASN B CA 1
ATOM 670 C C . ASN B 1 10 ? -5.199 -24.797 -20.656 1 40 10 ASN B C 1
ATOM 672 O O . ASN B 1 10 ? -5.078 -24.531 -19.453 1 40 10 ASN B O 1
ATOM 676 N N . LEU B 1 11 ? -4.094 -24.719 -21.312 1 41.09 11 LEU B N 1
ATOM 677 C CA . LEU B 1 11 ? -3.041 -23.875 -20.75 1 41.09 11 LEU B CA 1
ATOM 678 C C . LEU B 1 11 ? -3.553 -22.469 -20.484 1 41.09 11 LEU B C 1
ATOM 680 O O . LEU B 1 11 ? -2.859 -21.656 -19.859 1 41.09 11 LEU B O 1
ATOM 684 N N . SER B 1 12 ? -4.312 -22.062 -21.406 1 43.28 12 SER B N 1
ATOM 685 C CA . SER B 1 12 ? -4.617 -20.641 -21.297 1 43.28 12 SER B CA 1
ATOM 686 C C . SER B 1 12 ? -5.316 -20.328 -19.969 1 43.28 12 SER B C 1
ATOM 688 O O . SER B 1 12 ? -5.598 -19.172 -19.672 1 43.28 12 SER B O 1
ATOM 690 N N . GLU B 1 13 ? -6.172 -21.344 -19.594 1 41.38 13 GLU B N 1
ATOM 691 C CA . GLU B 1 13 ? -7.137 -20.953 -18.578 1 41.38 13 GLU B CA 1
ATOM 692 C C . GLU B 1 13 ? -6.434 -20.531 -17.281 1 41.38 13 GLU B C 1
ATOM 694 O O . GLU B 1 13 ? -6.859 -19.578 -16.625 1 41.38 13 GLU B O 1
ATOM 699 N N . GLY B 1 14 ? -5.793 -21.625 -16.656 1 43.22 14 GLY B N 1
ATOM 700 C CA . GLY B 1 14 ? -5.77 -21.578 -15.195 1 43.22 14 GLY B CA 1
ATOM 701 C C . GLY B 1 14 ? -4.996 -20.406 -14.648 1 43.22 14 GLY B C 1
ATOM 702 O O . GLY B 1 14 ? -5.438 -19.75 -13.703 1 43.22 14 GLY B O 1
ATOM 703 N N . ARG B 1 15 ? -3.709 -20.438 -14.852 1 45.03 15 ARG B N 1
ATOM 704 C CA . ARG B 1 15 ? -2.781 -19.422 -14.359 1 45.03 15 ARG B CA 1
ATOM 705 C C . ARG B 1 15 ? -2.955 -18.109 -15.117 1 45.03 15 ARG B C 1
ATOM 707 O O . ARG B 1 15 ? -2.389 -17.078 -14.727 1 45.03 15 ARG B O 1
ATOM 714 N N . THR B 1 16 ? -3.395 -18.219 -16.484 1 55.44 16 THR B N 1
ATOM 715 C CA . THR B 1 16 ? -3.322 -17.062 -17.391 1 55.44 16 THR B CA 1
ATOM 716 C C . THR B 1 16 ? -4.129 -15.891 -16.844 1 55.44 16 THR B C 1
ATOM 718 O O . THR B 1 16 ? -4.148 -14.812 -17.438 1 55.44 16 THR B O 1
ATOM 721 N N . GLY B 1 17 ? -4.887 -16.297 -15.914 1 58.69 17 GLY B N 1
ATOM 722 C CA . GLY B 1 17 ? -5.98 -15.422 -15.508 1 58.69 17 GLY B CA 1
ATOM 723 C C . GLY B 1 17 ? -5.562 -14.375 -14.492 1 58.69 17 GLY B C 1
ATOM 724 O O . GLY B 1 17 ? -4.48 -14.461 -13.906 1 58.69 17 GLY B O 1
ATOM 725 N N . ALA B 1 18 ? -6.008 -13.305 -14.68 1 73.19 18 ALA B N 1
ATOM 726 C CA . ALA B 1 18 ? -5.953 -12.234 -13.688 1 73.19 18 ALA B CA 1
ATOM 727 C C . ALA B 1 18 ? -6.223 -12.773 -12.289 1 73.19 18 ALA B C 1
ATOM 729 O O . ALA B 1 18 ? -7.02 -13.695 -12.117 1 73.19 18 ALA B O 1
ATOM 730 N N . PRO B 1 19 ? -5.332 -12.383 -11.297 1 82.25 19 PRO B N 1
ATOM 731 C CA . PRO B 1 19 ? -5.586 -12.82 -9.922 1 82.25 19 PRO B CA 1
ATOM 732 C C . PRO B 1 19 ? -7.027 -12.57 -9.484 1 82.25 19 PRO B C 1
ATOM 734 O O . PRO B 1 19 ? -7.66 -11.617 -9.938 1 82.25 19 PRO B O 1
ATOM 737 N N . LYS B 1 20 ? -7.539 -13.578 -8.758 1 88.75 20 LYS B N 1
ATOM 738 C CA . LYS B 1 20 ? -8.781 -13.312 -8.039 1 88.75 20 LYS B CA 1
ATOM 739 C C . LYS B 1 20 ? -8.578 -12.242 -6.969 1 88.75 20 LYS B C 1
ATOM 741 O O . LYS B 1 20 ? -7.727 -12.391 -6.094 1 88.75 20 LYS B O 1
ATOM 746 N N . ILE B 1 21 ? -9.273 -11.203 -7.133 1 90 21 ILE B N 1
ATOM 747 C CA . ILE B 1 21 ? -9.164 -10.086 -6.199 1 90 21 ILE B CA 1
ATOM 748 C C . ILE B 1 21 ? -10.391 -10.07 -5.277 1 90 21 ILE B C 1
ATOM 750 O O . ILE B 1 21 ? -11.523 -10.195 -5.742 1 90 21 ILE B O 1
ATOM 754 N N . THR B 1 22 ? -10.125 -10.023 -3.938 1 94.5 22 THR B N 1
ATOM 755 C CA . THR B 1 22 ? -11.164 -9.992 -2.918 1 94.5 22 THR B CA 1
ATOM 756 C C . THR B 1 22 ? -10.977 -8.789 -1.991 1 94.5 22 THR B C 1
ATOM 758 O O . THR B 1 22 ? -9.852 -8.484 -1.589 1 94.5 22 THR B O 1
ATOM 761 N N . LEU B 1 23 ? -12.094 -8.141 -1.612 1 93.69 23 LEU B N 1
ATOM 762 C CA . LEU B 1 23 ? -12.023 -7.027 -0.668 1 93.69 23 LEU B CA 1
ATOM 763 C C . LEU B 1 23 ? -11.539 -7.508 0.699 1 93.69 23 LEU B C 1
ATOM 765 O O . LEU B 1 23 ? -12.07 -8.484 1.24 1 93.69 23 LEU B O 1
ATOM 769 N N . LEU B 1 24 ? -10.477 -6.801 1.196 1 96.19 24 LEU B N 1
ATOM 770 C CA . LEU B 1 24 ? -9.984 -7.117 2.531 1 96.19 24 LEU B CA 1
ATOM 771 C C . LEU B 1 24 ? -10.375 -6.035 3.529 1 96.19 24 LEU B C 1
ATOM 773 O O . LEU B 1 24 ? -11.023 -6.32 4.539 1 96.19 24 LEU B O 1
ATOM 777 N N . THR B 1 25 ? -9.867 -4.766 3.332 1 94.69 25 THR B N 1
ATOM 778 C CA . THR B 1 25 ? -10.047 -3.662 4.266 1 94.69 25 THR B CA 1
ATOM 779 C C . THR B 1 25 ? -10.195 -2.34 3.52 1 94.69 25 THR B C 1
ATOM 781 O O . THR B 1 25 ? -9.516 -2.104 2.52 1 94.69 25 THR B O 1
ATOM 784 N N . SER B 1 26 ? -11.102 -1.468 4.055 1 91.81 26 SER B N 1
ATOM 785 C CA . SER B 1 26 ? -11.273 -0.13 3.498 1 91.81 26 SER B CA 1
ATOM 786 C C . SER B 1 26 ? -11.328 0.924 4.598 1 91.81 26 SER B C 1
ATOM 788 O O . SER B 1 26 ? -11.719 0.625 5.73 1 91.81 26 SER B O 1
ATOM 790 N N . SER B 1 27 ? -10.812 2.096 4.324 1 82.5 27 SER B N 1
ATOM 791 C CA . SER B 1 27 ? -10.789 3.195 5.281 1 82.5 27 SER B CA 1
ATOM 792 C C . SER B 1 27 ? -12.164 3.84 5.422 1 82.5 27 SER B C 1
ATOM 794 O O . SER B 1 27 ? -12.43 4.555 6.391 1 82.5 27 SER B O 1
ATOM 796 N N . CYS B 1 28 ? -13.008 3.793 4.559 1 81.31 28 CYS B N 1
ATOM 797 C CA . CYS B 1 28 ? -14.289 4.492 4.57 1 81.31 28 CYS B CA 1
ATOM 798 C C . CYS B 1 28 ? -15.391 3.625 3.982 1 81.31 28 CYS B C 1
ATOM 800 O O . CYS B 1 28 ? -15.133 2.529 3.484 1 81.31 28 CYS B O 1
ATOM 802 N N . SER B 1 29 ? -16.656 3.869 4.391 1 71.56 29 SER B N 1
ATOM 803 C CA . SER B 1 29 ? -17.812 3.102 3.92 1 71.56 29 SER B CA 1
ATOM 804 C C . SER B 1 29 ? -18.266 3.578 2.547 1 71.56 29 SER B C 1
ATOM 806 O O . SER B 1 29 ? -18.969 2.852 1.833 1 71.56 29 SER B O 1
ATOM 808 N N . ALA B 1 30 ? -18.031 4.805 2.254 1 63 30 ALA B N 1
ATOM 809 C CA . ALA B 1 30 ? -18.5 5.352 0.983 1 63 30 ALA B CA 1
ATOM 810 C C . ALA B 1 30 ? -17.469 6.309 0.383 1 63 30 ALA B C 1
ATOM 812 O O . ALA B 1 30 ? -16.688 6.93 1.11 1 63 30 ALA B O 1
ATOM 813 N N . GLY B 1 31 ? -17.453 6.324 -0.976 1 64.12 31 GLY B N 1
ATOM 814 C CA . GLY B 1 31 ? -16.672 7.293 -1.718 1 64.12 31 GLY B CA 1
ATOM 815 C C . GLY B 1 31 ? -15.391 6.711 -2.289 1 64.12 31 GLY B C 1
ATOM 816 O O . GLY B 1 31 ? -15.289 5.496 -2.492 1 64.12 31 GLY B O 1
ATOM 817 N N . THR B 1 32 ? -14.469 7.594 -2.816 1 70.62 32 THR B N 1
ATOM 818 C CA . THR B 1 32 ? -13.172 7.25 -3.387 1 70.62 32 THR B CA 1
ATOM 819 C C . THR B 1 32 ? -12.094 7.219 -2.307 1 70.6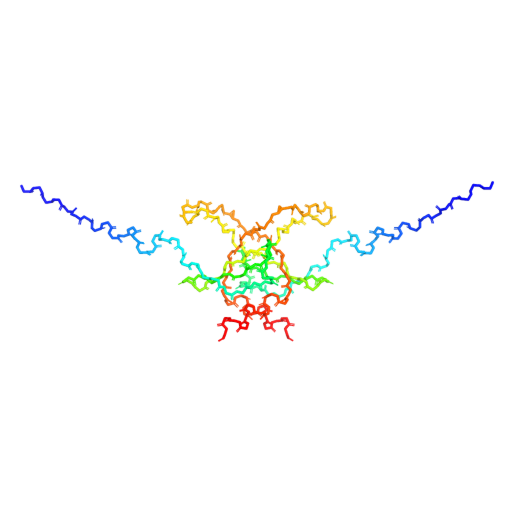2 32 THR B C 1
ATOM 821 O O . THR B 1 32 ? -11.516 8.258 -1.969 1 70.62 32 THR B O 1
ATOM 824 N N . CYS B 1 33 ? -12.086 6.191 -1.467 1 83.94 33 CYS B N 1
ATOM 825 C CA . CYS B 1 33 ? -11.148 6.055 -0.353 1 83.94 33 CYS B CA 1
ATOM 826 C C . CYS B 1 33 ? -10.164 4.922 -0.606 1 83.94 33 CYS B C 1
ATOM 828 O O . CYS B 1 33 ? -10.414 4.043 -1.432 1 83.94 33 CYS B O 1
ATOM 830 N N . PRO B 1 34 ? -9.039 5.047 0.055 1 91.25 34 PRO B N 1
ATOM 831 C CA . PRO B 1 34 ? -8.062 3.957 -0.054 1 91.25 34 PRO B CA 1
ATOM 832 C C . PRO B 1 34 ? -8.625 2.613 0.401 1 91.25 34 PRO B C 1
ATOM 834 O O . PRO B 1 34 ? -9.367 2.553 1.388 1 91.25 34 PRO B O 1
ATOM 837 N N . THR B 1 35 ? -8.391 1.581 -0.316 1 91.56 35 THR B N 1
ATOM 838 C CA . THR B 1 35 ? -8.898 0.229 -0.112 1 91.56 35 THR B CA 1
ATOM 839 C C . THR B 1 35 ? -7.785 -0.799 -0.303 1 91.56 35 THR B C 1
ATOM 841 O O . THR B 1 35 ? -6.922 -0.634 -1.166 1 91.56 35 THR B O 1
ATOM 844 N N . VAL B 1 36 ? -7.801 -1.833 0.518 1 95.75 36 VAL B N 1
ATOM 845 C CA . VAL B 1 36 ? -6.863 -2.947 0.407 1 95.75 36 VAL B CA 1
ATOM 846 C C . VAL B 1 36 ? -7.609 -4.207 -0.031 1 95.75 36 VAL B C 1
ATOM 848 O O . VAL B 1 36 ? -8.656 -4.543 0.529 1 95.75 36 VAL B O 1
ATOM 851 N N . PHE B 1 37 ? -7.082 -4.871 -1.129 1 95.12 37 PHE B N 1
ATOM 852 C CA . PHE B 1 37 ? -7.602 -6.145 -1.623 1 95.12 37 PHE B CA 1
ATOM 853 C C . PHE B 1 37 ? -6.566 -7.25 -1.46 1 95.12 37 PHE B C 1
ATOM 855 O O . PHE B 1 37 ? -5.359 -6.988 -1.476 1 95.12 37 PHE B O 1
ATOM 862 N N . THR B 1 38 ? -7.078 -8.484 -1.239 1 96.25 38 THR B N 1
ATOM 863 C CA . THR B 1 38 ? -6.211 -9.656 -1.323 1 96.25 38 THR B CA 1
ATOM 864 C C . THR B 1 38 ? -6.258 -10.266 -2.723 1 96.25 38 THR B C 1
ATOM 866 O O . THR B 1 38 ? -7.23 -10.078 -3.457 1 96.25 38 THR B O 1
ATOM 869 N N . THR B 1 39 ? -5.137 -10.93 -3.129 1 93.12 39 THR B N 1
ATOM 870 C CA . THR B 1 39 ? -5.145 -11.789 -4.312 1 93.12 39 THR B CA 1
ATOM 871 C C . THR B 1 39 ? -5.031 -13.258 -3.92 1 93.12 39 THR B C 1
ATOM 873 O O . THR B 1 39 ? -4.84 -13.578 -2.744 1 93.12 39 THR B O 1
ATOM 876 N N . ASP B 1 40 ? -5.148 -14.117 -4.922 1 92.12 40 ASP B N 1
ATOM 877 C CA . ASP B 1 40 ? -5.043 -15.555 -4.688 1 92.12 40 ASP B CA 1
ATOM 878 C C . ASP B 1 40 ? -3.59 -16.016 -4.77 1 92.12 40 ASP B C 1
ATOM 880 O O . ASP B 1 40 ? -3.316 -17.219 -4.785 1 92.12 40 ASP B O 1
ATOM 884 N N . ARG B 1 41 ? -2.656 -15.117 -4.812 1 90.75 41 ARG B N 1
ATOM 885 C CA . ARG B 1 41 ? -1.25 -15.492 -4.914 1 90.75 41 ARG B CA 1
ATOM 886 C C . ARG B 1 41 ? -0.426 -14.844 -3.809 1 90.75 41 ARG B C 1
ATOM 888 O O . ARG B 1 41 ? 0.746 -14.516 -4.008 1 90.75 41 ARG B O 1
ATOM 895 N N . ASN B 1 42 ? -1.011 -14.508 -2.658 1 94.25 42 ASN B N 1
ATOM 896 C CA . ASN B 1 42 ? -0.378 -14.062 -1.424 1 94.25 42 ASN B CA 1
ATOM 897 C C . ASN B 1 42 ? 0.177 -12.648 -1.562 1 94.25 42 ASN B C 1
ATOM 899 O O . ASN B 1 42 ? 1.245 -12.336 -1.028 1 94.25 42 ASN B O 1
ATOM 903 N N . THR B 1 43 ? -0.509 -11.852 -2.402 1 94.25 43 THR B N 1
ATOM 904 C CA . THR B 1 43 ? -0.209 -10.422 -2.506 1 94.25 43 THR B CA 1
ATOM 905 C C . THR B 1 43 ? -1.448 -9.586 -2.205 1 94.25 43 THR B C 1
ATOM 907 O O . THR B 1 43 ? -2.553 -10.125 -2.088 1 94.25 43 THR B O 1
ATOM 910 N N . LEU B 1 44 ? -1.185 -8.32 -1.913 1 96.12 44 LEU B N 1
ATOM 911 C CA . LEU B 1 44 ? -2.24 -7.332 -1.715 1 96.12 44 LEU B CA 1
ATOM 912 C C . LEU B 1 44 ? -2.242 -6.305 -2.842 1 96.12 44 LEU B C 1
ATOM 914 O O . LEU B 1 44 ? -1.18 -5.914 -3.332 1 96.12 44 LEU B O 1
ATOM 918 N N . VAL B 1 45 ? -3.4 -5.902 -3.307 1 92.75 45 VAL B N 1
ATOM 919 C CA . VAL B 1 45 ? -3.582 -4.719 -4.137 1 92.75 45 VAL B CA 1
ATOM 920 C C . VAL B 1 45 ? -4.082 -3.557 -3.279 1 92.75 45 VAL B C 1
ATOM 922 O O . VAL B 1 45 ? -5.082 -3.688 -2.57 1 92.75 45 VAL B O 1
ATOM 925 N N . ILE B 1 46 ? -3.281 -2.521 -3.268 1 94.38 46 ILE B N 1
ATOM 926 C CA . ILE B 1 46 ? -3.619 -1.361 -2.451 1 94.38 46 ILE B CA 1
ATOM 927 C C . ILE B 1 46 ? -3.932 -0.169 -3.352 1 94.38 46 ILE B C 1
ATOM 929 O O . ILE B 1 46 ? -3.119 0.202 -4.203 1 94.38 46 ILE B O 1
ATOM 933 N N . GLN B 1 47 ? -5.121 0.345 -3.197 1 89.5 47 GLN B N 1
ATOM 934 C CA . GLN B 1 47 ? -5.547 1.574 -3.855 1 89.5 47 GLN B CA 1
ATOM 935 C C . GLN B 1 47 ? -5.375 2.779 -2.936 1 89.5 47 GLN B C 1
ATOM 937 O O . GLN B 1 47 ? -5.945 2.82 -1.844 1 89.5 47 GLN B O 1
ATOM 942 N N . GLY B 1 48 ? -4.492 3.664 -3.25 1 90.5 48 GLY B N 1
ATOM 943 C CA . GLY B 1 48 ? -4.199 4.832 -2.432 1 90.5 48 GLY B CA 1
ATOM 944 C C . GLY B 1 48 ? -3.99 6.094 -3.246 1 90.5 48 GLY B C 1
ATOM 945 O O . GLY B 1 48 ? -4.148 6.082 -4.469 1 90.5 48 GLY B O 1
ATOM 946 N N . TYR B 1 49 ? -3.734 7.137 -2.557 1 87.12 49 TYR B N 1
ATOM 947 C CA . TYR B 1 49 ? -3.51 8.414 -3.219 1 87.12 49 TYR B CA 1
ATOM 948 C C . TYR B 1 49 ? -2.135 8.453 -3.877 1 87.12 49 TYR B C 1
ATOM 950 O O . TYR B 1 49 ? -1.147 8 -3.295 1 87.12 49 TYR B O 1
ATOM 958 N N . THR B 1 50 ? -2.094 8.859 -5.137 1 83.88 50 THR B N 1
ATOM 959 C CA . THR B 1 50 ? -0.832 8.938 -5.863 1 83.88 50 THR B CA 1
ATOM 960 C C . THR B 1 50 ? 0.116 9.93 -5.195 1 83.88 50 THR B C 1
ATOM 962 O O . THR B 1 50 ? -0.292 11.031 -4.82 1 83.88 50 THR B O 1
ATOM 965 N N . VAL B 1 51 ? 1.374 9.406 -4.82 1 81.44 51 VAL B N 1
ATOM 966 C CA . VAL B 1 51 ? 2.432 10.281 -4.316 1 81.44 51 VAL B CA 1
ATOM 967 C C . VAL B 1 51 ? 3.289 10.781 -5.477 1 81.44 51 VAL B C 1
ATOM 969 O O . VAL B 1 51 ? 3.775 9.984 -6.281 1 81.44 51 VAL B O 1
ATOM 972 N N . LYS B 1 52 ? 3.16 11.906 -5.766 1 67.19 52 LYS B N 1
ATOM 973 C CA . LYS B 1 52 ? 4.047 12.469 -6.785 1 67.19 52 LYS B CA 1
ATOM 974 C C . LYS B 1 52 ? 5.422 12.773 -6.203 1 67.19 52 LYS B C 1
ATOM 976 O O . LYS B 1 52 ? 5.543 13.133 -5.031 1 67.19 52 LYS B O 1
ATOM 981 N N . ALA B 1 53 ? 6.473 11.953 -6.441 1 53.81 53 ALA B N 1
ATOM 982 C CA . ALA B 1 53 ? 7.82 12.266 -5.969 1 53.81 53 ALA B CA 1
ATOM 983 C C . ALA B 1 53 ? 7.957 13.75 -5.66 1 53.81 53 ALA B C 1
ATOM 985 O O . ALA B 1 53 ? 8.57 14.133 -4.66 1 53.81 53 ALA B O 1
ATOM 986 N N . HIS B 1 54 ? 7.848 14.586 -6.484 1 45.88 54 HIS B N 1
ATOM 987 C CA . HIS B 1 54 ? 8.305 15.961 -6.301 1 45.88 54 HIS B CA 1
ATOM 988 C C . HIS B 1 54 ? 7.484 16.672 -5.234 1 45.88 54 HIS B C 1
ATOM 990 O O . HIS B 1 54 ? 7.676 17.875 -4.996 1 45.88 54 HIS B O 1
ATOM 996 N N . GLU B 1 55 ? 6.355 16.531 -4.832 1 43.97 55 GLU B N 1
ATOM 997 C CA . GLU B 1 55 ? 5.508 17.5 -4.141 1 43.97 55 GLU B CA 1
ATOM 998 C C . GLU B 1 55 ? 6.086 17.859 -2.775 1 43.97 55 GLU B C 1
ATOM 1000 O O . GLU B 1 55 ? 5.363 18.328 -1.892 1 43.97 55 GLU B O 1
ATOM 1005 N N . VAL B 1 56 ? 7.223 18.109 -2.529 1 39.28 56 VAL B N 1
ATOM 1006 C CA . VAL B 1 56 ? 8.289 19.078 -2.307 1 39.28 56 VAL B CA 1
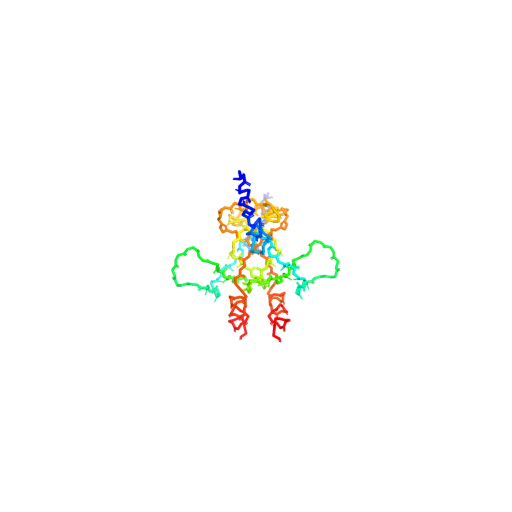ATOM 1007 C C . VAL B 1 56 ? 7.949 20.391 -3.004 1 39.28 56 VAL B C 1
ATOM 1009 O O . VAL B 1 56 ? 8.703 21.359 -2.916 1 39.28 56 VAL B O 1
ATOM 1012 N N . GLY B 1 57 ? 6.801 20.844 -3.812 1 41 57 GLY B N 1
ATOM 1013 C CA . GLY B 1 57 ? 6.266 21.484 -5.004 1 41 57 GLY B CA 1
ATOM 1014 C C . GLY B 1 57 ? 5.242 20.641 -5.73 1 41 57 GLY B C 1
ATOM 1015 O O . GLY B 1 57 ? 5.031 20.797 -6.934 1 41 57 GLY B O 1
ATOM 1016 N N . VAL B 1 58 ? 4.742 19.797 -5.125 1 37.31 58 VAL B N 1
ATOM 1017 C CA . VAL B 1 58 ? 4.051 18.609 -5.609 1 37.31 58 VAL B CA 1
ATOM 1018 C C . VAL B 1 58 ? 2.541 18.828 -5.566 1 37.31 58 VAL B C 1
ATOM 1020 O O . VAL B 1 58 ? 1.995 19.234 -4.535 1 37.31 58 VAL B O 1
ATOM 1023 N N . ASP B 1 59 ? 1.913 19.312 -6.574 1 39.19 59 ASP B N 1
ATOM 1024 C CA . ASP B 1 59 ? 0.511 19.156 -6.945 1 39.19 59 ASP B CA 1
ATOM 1025 C C . ASP B 1 59 ? 0.125 17.672 -7 1 39.19 59 ASP B C 1
ATOM 1027 O O . ASP B 1 59 ? 0.603 16.938 -7.863 1 39.19 59 ASP B O 1
ATOM 1031 N N . LEU B 1 60 ? 0.098 16.938 -5.805 1 43.97 60 LEU B N 1
ATOM 1032 C CA . LEU B 1 60 ? -0.372 15.555 -5.805 1 43.97 60 LEU B CA 1
ATOM 1033 C C . LEU B 1 60 ? -1.62 15.406 -6.668 1 43.97 60 LEU B C 1
ATOM 1035 O O . LEU B 1 60 ? -2.613 16.109 -6.457 1 43.97 60 LEU B O 1
ATOM 1039 N N . PRO B 1 61 ? -1.481 15.219 -7.883 1 42.47 61 PRO B N 1
ATOM 1040 C CA . PRO B 1 61 ? -2.713 15.102 -8.672 1 42.47 61 PRO B CA 1
ATOM 1041 C C . PRO B 1 61 ? -3.822 14.367 -7.922 1 42.47 61 PRO B C 1
ATOM 1043 O O . PRO B 1 61 ? -3.547 13.625 -6.973 1 42.47 61 PRO B O 1
ATOM 1046 N N . GLU B 1 62 ? -4.949 14.469 -8.406 1 54.56 62 GLU B N 1
ATOM 1047 C CA . GLU B 1 62 ? -6.254 13.82 -8.469 1 54.56 62 GLU B CA 1
ATOM 1048 C C . GLU B 1 62 ? -6.129 12.375 -8.945 1 54.56 62 GLU B C 1
ATOM 1050 O O . GLU B 1 62 ? -5.234 12.047 -9.727 1 54.56 62 GLU B O 1
ATOM 1055 N N . GLY B 1 63 ? -6.094 11.273 -8.469 1 68 63 GLY B N 1
ATOM 1056 C CA . GLY B 1 63 ? -6.703 9.977 -8.688 1 68 63 GLY B CA 1
ATOM 1057 C C . GLY B 1 63 ? -6.082 8.875 -7.852 1 68 63 GLY B C 1
ATOM 1058 O O . GLY B 1 63 ? -5.105 9.109 -7.137 1 68 63 GLY B O 1
ATOM 1059 N N . GLU B 1 64 ? -6.715 8.07 -7.484 1 76.06 64 GLU B N 1
ATOM 1060 C CA . GLU B 1 64 ? -6.301 6.852 -6.793 1 76.06 64 GLU B CA 1
ATOM 1061 C C . GLU B 1 64 ? -5.574 5.902 -7.738 1 76.06 64 GLU B C 1
ATOM 1063 O O . GLU B 1 64 ? -5.926 5.801 -8.914 1 76.06 64 GLU B O 1
ATOM 1068 N N . HIS B 1 65 ? -4.34 5.469 -7.242 1 81.88 65 HIS B N 1
ATOM 1069 C CA . HIS B 1 65 ? -3.607 4.434 -7.957 1 81.88 65 HIS B CA 1
ATOM 1070 C C . HIS B 1 65 ? -3.609 3.119 -7.184 1 81.88 65 HIS B C 1
ATOM 1072 O O . HIS B 1 65 ? -3.879 3.105 -5.977 1 81.88 65 HIS B O 1
ATOM 1078 N N . LEU B 1 66 ? -3.426 2.08 -8.047 1 88.12 66 LEU B N 1
ATOM 1079 C CA . LEU B 1 66 ? -3.324 0.752 -7.449 1 88.12 66 LEU B CA 1
ATOM 1080 C C . LEU B 1 66 ? -1.893 0.233 -7.52 1 88.12 66 LEU B C 1
ATOM 1082 O O . LEU B 1 66 ? -1.228 0.374 -8.547 1 88.12 66 LEU B O 1
ATOM 1086 N N . ILE B 1 67 ? -1.41 -0.228 -6.395 1 91.06 67 ILE B N 1
ATOM 1087 C CA . ILE B 1 67 ? -0.147 -0.957 -6.402 1 91.06 67 ILE B CA 1
ATOM 1088 C C . ILE B 1 67 ? -0.355 -2.354 -5.82 1 91.06 67 ILE B C 1
ATOM 1090 O O . ILE B 1 67 ? -1.367 -2.617 -5.168 1 91.06 67 ILE B O 1
ATOM 1094 N N . GLU B 1 68 ? 0.588 -3.164 -6.152 1 92.31 68 GLU B N 1
ATOM 1095 C CA . GLU B 1 68 ? 0.621 -4.516 -5.598 1 92.31 68 GLU B CA 1
ATOM 1096 C C . GLU B 1 68 ? 1.875 -4.734 -4.754 1 92.31 68 GLU B C 1
ATOM 1098 O O . GLU B 1 68 ? 2.975 -4.348 -5.156 1 92.31 68 GLU B O 1
ATOM 1103 N N . ILE B 1 69 ? 1.712 -5.301 -3.539 1 94.75 69 ILE B N 1
ATOM 1104 C CA . ILE B 1 69 ? 2.826 -5.617 -2.652 1 94.75 69 ILE B CA 1
ATOM 1105 C C . ILE B 1 69 ? 2.621 -7.004 -2.043 1 94.75 69 ILE B C 1
ATOM 1107 O O . ILE B 1 69 ? 1.487 -7.48 -1.938 1 94.75 69 ILE B O 1
ATOM 1111 N N . PRO B 1 70 ? 3.736 -7.652 -1.665 1 95.38 70 PRO B N 1
ATOM 1112 C CA . PRO B 1 70 ? 3.545 -8.898 -0.918 1 95.38 70 PRO B CA 1
ATOM 1113 C C . PRO B 1 70 ? 2.793 -8.688 0.395 1 95.38 70 PRO B C 1
ATOM 1115 O O . PRO B 1 70 ? 2.998 -7.68 1.074 1 95.38 70 PRO B O 1
ATOM 1118 N N . ALA B 1 71 ? 1.921 -9.727 0.789 1 97.38 71 ALA B N 1
ATOM 1119 C CA . ALA B 1 71 ? 1.208 -9.664 2.062 1 97.38 71 ALA B CA 1
ATOM 1120 C C . ALA B 1 71 ? 2.184 -9.617 3.236 1 97.38 71 ALA B C 1
ATOM 1122 O O . ALA B 1 71 ? 1.948 -8.914 4.223 1 97.38 71 ALA B O 1
ATOM 1123 N N . ASP B 1 72 ? 3.27 -10.266 3.125 1 95.75 72 ASP B N 1
ATOM 1124 C CA . ASP B 1 72 ? 4.262 -10.32 4.195 1 95.75 72 ASP B CA 1
ATOM 1125 C C . ASP B 1 72 ? 4.867 -8.938 4.449 1 95.75 72 ASP B C 1
ATOM 1127 O O . ASP B 1 72 ? 5.223 -8.609 5.586 1 95.75 72 ASP B O 1
ATOM 1131 N N . LEU B 1 73 ? 5.047 -8.164 3.434 1 96.19 73 LEU B N 1
ATOM 1132 C CA . LEU B 1 73 ? 5.574 -6.816 3.609 1 96.19 73 LEU B CA 1
ATOM 1133 C C . LEU B 1 73 ? 4.625 -5.965 4.441 1 96.19 73 LEU B C 1
ATOM 1135 O O . LEU B 1 73 ? 5.062 -5.207 5.312 1 96.19 73 LEU B O 1
ATOM 1139 N N . LEU B 1 74 ? 3.303 -6.047 4.113 1 97.25 74 LEU B N 1
ATOM 1140 C CA . LEU B 1 74 ? 2.314 -5.301 4.887 1 97.25 74 LEU B CA 1
ATOM 1141 C C . LEU B 1 74 ? 2.346 -5.719 6.352 1 97.25 74 LEU B C 1
ATOM 1143 O O . LEU B 1 74 ? 2.291 -4.871 7.246 1 97.25 74 LEU B O 1
ATOM 1147 N N . LEU B 1 75 ? 2.441 -7.059 6.617 1 97.31 75 LEU B N 1
ATOM 1148 C CA . LEU B 1 75 ? 2.486 -7.562 7.988 1 97.31 75 LEU B CA 1
ATOM 1149 C C . LEU B 1 75 ? 3.742 -7.074 8.703 1 97.31 75 LEU B C 1
ATOM 1151 O O . LEU B 1 75 ? 3.684 -6.695 9.875 1 97.31 75 LEU B O 1
ATOM 1155 N N . ALA B 1 76 ? 4.871 -7.117 8.039 1 96.81 76 ALA B N 1
ATOM 1156 C CA . ALA B 1 76 ? 6.117 -6.609 8.617 1 96.81 76 ALA B CA 1
ATOM 1157 C C . ALA B 1 76 ? 6 -5.125 8.953 1 96.81 76 ALA B C 1
ATOM 1159 O O . ALA B 1 76 ? 6.449 -4.691 10.016 1 96.81 76 ALA B O 1
ATOM 1160 N N . ALA B 1 77 ? 5.422 -4.328 8.008 1 97.38 77 ALA B N 1
ATOM 1161 C CA . ALA B 1 77 ? 5.223 -2.898 8.242 1 97.38 77 ALA B CA 1
ATOM 1162 C C . ALA B 1 77 ? 4.359 -2.656 9.477 1 97.38 77 ALA B C 1
ATOM 1164 O O . ALA B 1 77 ? 4.633 -1.751 10.266 1 97.38 77 ALA B O 1
ATOM 116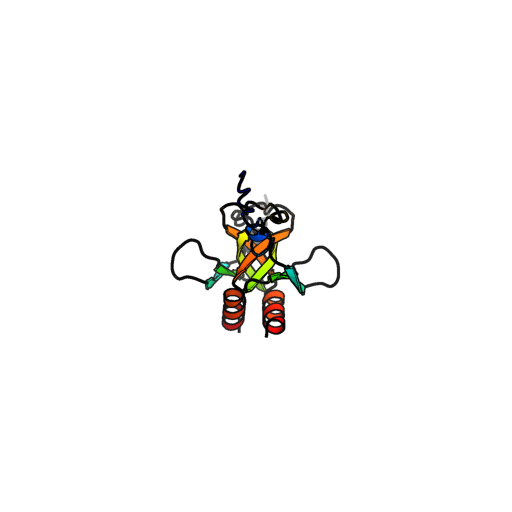5 N N . ALA B 1 78 ? 3.289 -3.439 9.609 1 97.25 78 ALA B N 1
ATOM 1166 C CA . ALA B 1 78 ? 2.418 -3.301 10.773 1 97.25 78 ALA B CA 1
ATOM 1167 C C . ALA B 1 78 ? 3.182 -3.576 12.07 1 97.25 78 ALA B C 1
ATOM 1169 O O . ALA B 1 78 ? 2.996 -2.879 13.07 1 97.25 78 ALA B O 1
ATOM 1170 N N . ARG B 1 79 ? 4.004 -4.617 12.055 1 96.56 79 ARG B N 1
ATOM 1171 C CA . ARG B 1 79 ? 4.809 -4.938 13.227 1 96.56 79 ARG B CA 1
ATOM 1172 C C . ARG B 1 79 ? 5.77 -3.803 13.562 1 96.56 79 ARG B C 1
ATOM 1174 O O . ARG B 1 79 ? 5.953 -3.467 14.734 1 96.56 79 ARG B O 1
ATOM 1181 N N . ASP B 1 80 ? 6.324 -3.207 12.531 1 96.19 80 ASP B N 1
ATOM 1182 C CA . ASP B 1 80 ? 7.305 -2.145 12.719 1 96.19 80 ASP B CA 1
ATOM 1183 C C . ASP B 1 80 ? 6.637 -0.861 13.211 1 96.19 80 ASP B C 1
ATOM 1185 O O . ASP B 1 80 ? 7.277 -0.034 13.867 1 96.19 80 ASP B O 1
ATOM 1189 N N . LEU B 1 81 ? 5.34 -0.566 12.812 1 93.94 81 LEU B N 1
ATOM 1190 C CA . LEU B 1 81 ? 4.594 0.586 13.305 1 93.94 81 LEU B CA 1
ATOM 1191 C C . LEU B 1 81 ? 4.379 0.496 14.812 1 93.94 81 LEU B C 1
ATOM 1193 O O . LEU B 1 81 ? 4.227 1.52 15.484 1 93.94 81 LEU B O 1
ATOM 1197 N N . GLY B 1 82 ? 4.023 -0.735 15.328 1 79.25 82 GLY B N 1
ATOM 1198 C CA . GLY B 1 82 ? 3.793 -0.925 16.75 1 79.25 82 GLY B CA 1
ATOM 1199 C C . GLY B 1 82 ? 5.066 -1.198 17.531 1 79.25 82 GLY B C 1
ATOM 1200 O O . GLY B 1 82 ? 5.309 -0.582 18.578 1 79.25 82 GLY B O 1
#

Radius of gyration: 21.41 Å; Cα contacts (8 Å, |Δi|>4): 282; chains: 2; bounding box: 37×96×57 Å

Solvent-accessible surface area (backbone atoms only — not comparable to full-atom values): 9583 Å² total; per-residue (Å²): 133,86,76,75,75,76,68,74,70,63,68,59,56,72,81,65,46,44,72,57,74,43,88,67,34,62,70,55,95,71,81,98,56,43,36,37,26,36,39,77,78,64,29,28,40,38,35,16,37,41,53,35,80,43,35,80,81,27,78,40,63,90,54,75,40,43,24,35,41,54,44,64,46,53,45,50,36,45,58,67,75,104,135,84,76,74,74,74,66,73,71,62,70,60,53,73,78,66,46,48,72,57,75,42,88,65,35,62,70,54,94,71,81,98,57,43,36,36,28,38,39,77,79,64,30,28,39,37,34,15,40,41,50,52,86,61,34,78,85,36,75,52,63,90,54,74,39,42,24,35,41,53,44,65,46,52,44,50,36,42,59,67,73,105

Secondary structure (DSSP, 8-state):
--------GGGTTSSSS-PPPEEEEES-SSSS--EEEE-TTSEEEEEEEE--SGGGT----SSEEEEEEEHHHHHHHHHHH-/--------GGGTTSSSS----EEEEES-SSSS--EEEE-TTSEEEEEEEE--TT-SS----S-EEEEEEEHHHHHHHHHHH-

Nearest PDB structures (foldseek):
  8tdi-assembly1_J  TM=5.481E-01  e=8.602E+00  Collinsella tanakaei
  2bse-assembly1_C  TM=3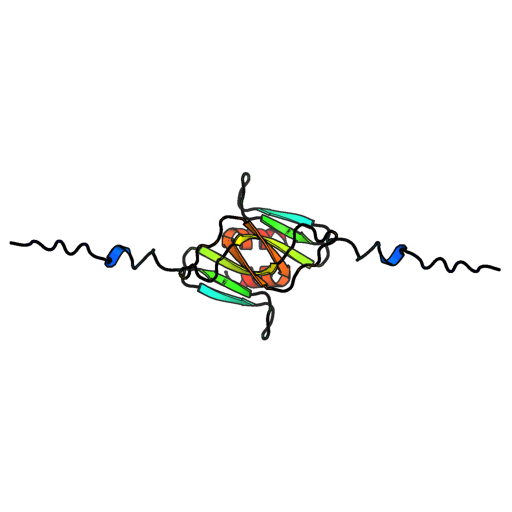.471E-01  e=4.025E+00  Lactococcus virus P2
  8tdi-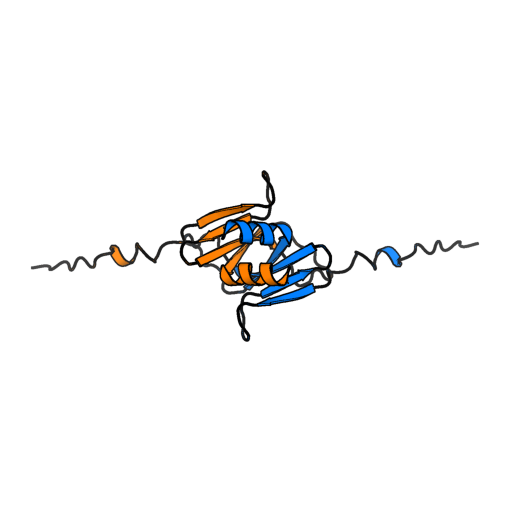assembly3_K  TM=5.741E-01  e=2.199E+00  Collinsella tanakaei
  8tdi-assembly1_J  TM=5.492E-01  e=2.199E+00  Collinsella tanakaei

Foldseek 3Di:
DPPPPPPPPVVCPDPVDDWDKAWDDWPDPDDQGWGWIDTPPQKIKIWHQADAVVVCCGPRDDDIDIDIDGNVVVVVVVVVVD/DPPPPPPPPVVCPDPVDDWDKAWDDWPDPDDQGWGWIDTPPQKIKIWHQDDDVVVVVDPSDDDIDIDIDGNVVVVVVVVVVD

pLDDT: mean 73.92, std 22.44, range [35.56, 97.38]

Sequence (164 aa):
MNSDSDMPNNLSEGRTGAPKITLLTSSCSAGTCPTVFTTDRNTLVIQGYTVKAHEVGVDLPEGEHLIEIPADLLLAAARDLGMNSDSDMPNNLSEGRTGAPKITLLTSSCSAGTCPTVFTTDRNTLVIQGYTVKAHEVGVDLPEGEHLIEIPADLLLAAARDLG